Protein AF-A0A968XHY4-F1 (afdb_monomer)

Structure (mmCIF, N/CA/C/O backbone):
data_AF-A0A968XHY4-F1
#
_entry.id   AF-A0A968XHY4-F1
#
loop_
_atom_site.group_PDB
_atom_site.id
_atom_site.type_symbol
_atom_site.label_atom_id
_atom_site.label_alt_id
_atom_site.label_comp_id
_atom_site.label_asym_id
_atom_site.label_entity_id
_atom_site.label_seq_id
_atom_site.pdbx_PDB_ins_code
_atom_site.Cartn_x
_atom_site.Cartn_y
_atom_site.Cartn_z
_atom_site.occupancy
_atom_site.B_iso_or_equiv
_atom_site.auth_seq_id
_atom_site.auth_comp_id
_atom_site.auth_asym_id
_atom_site.auth_atom_id
_atom_site.pdbx_PDB_model_num
ATOM 1 N N . MET A 1 1 ? -1.391 0.332 -20.088 1.00 30.48 1 MET A N 1
ATOM 2 C CA . MET A 1 1 ? -0.813 1.322 -19.157 1.00 30.48 1 MET A CA 1
ATOM 3 C C . MET A 1 1 ? -0.061 0.497 -18.130 1.00 30.48 1 MET A C 1
ATOM 5 O O . MET A 1 1 ? -0.702 -0.303 -17.470 1.00 30.48 1 MET A O 1
ATOM 9 N N . VAL A 1 2 ? 1.272 0.521 -18.140 1.00 29.91 2 VAL A N 1
ATOM 10 C CA . VAL A 1 2 ? 2.087 -0.330 -17.255 1.00 29.91 2 VAL A CA 1
ATOM 11 C C . VAL A 1 2 ? 2.171 0.373 -15.907 1.00 29.91 2 VAL A C 1
ATOM 13 O O . VAL A 1 2 ? 2.628 1.515 -15.858 1.00 29.91 2 VAL A O 1
ATOM 16 N N . ALA A 1 3 ? 1.700 -0.271 -14.839 1.00 36.97 3 ALA A N 1
ATOM 17 C CA . ALA A 1 3 ? 1.905 0.217 -13.483 1.00 36.97 3 ALA A CA 1
ATOM 18 C C . ALA A 1 3 ? 3.420 0.293 -13.230 1.00 36.97 3 ALA A C 1
ATOM 20 O O . ALA A 1 3 ?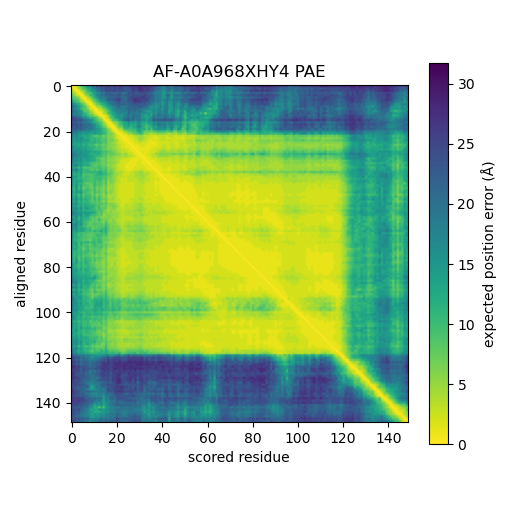 4.113 -0.724 -13.201 1.00 36.97 3 ALA A O 1
ATOM 21 N N . HIS A 1 4 ? 3.958 1.509 -13.122 1.00 38.19 4 HIS A N 1
ATOM 22 C CA . HIS A 1 4 ? 5.377 1.743 -12.852 1.00 38.19 4 HIS A CA 1
ATOM 23 C C . HIS A 1 4 ? 5.669 1.493 -11.371 1.00 38.19 4 HIS A C 1
ATOM 25 O O . HIS A 1 4 ? 5.859 2.419 -10.586 1.00 38.19 4 HIS A O 1
ATOM 31 N N . ILE A 1 5 ? 5.717 0.221 -10.991 1.00 41.25 5 ILE A N 1
ATOM 32 C CA . ILE A 1 5 ? 6.310 -0.192 -9.724 1.00 41.25 5 ILE A CA 1
ATOM 33 C C . ILE A 1 5 ? 7.772 -0.448 -10.013 1.00 41.25 5 ILE A C 1
ATOM 35 O O . ILE A 1 5 ? 8.137 -1.398 -10.704 1.00 41.25 5 ILE A O 1
ATOM 39 N N . ASP A 1 6 ? 8.595 0.480 -9.545 1.00 39.59 6 ASP A N 1
ATOM 40 C CA . ASP A 1 6 ? 10.034 0.382 -9.681 1.00 39.59 6 ASP A CA 1
ATOM 41 C C . ASP A 1 6 ? 10.570 -0.812 -8.879 1.00 39.59 6 ASP A C 1
ATOM 43 O O . ASP A 1 6 ? 9.973 -1.250 -7.892 1.00 39.59 6 ASP A O 1
ATOM 47 N N . TYR A 1 7 ? 11.714 -1.330 -9.314 1.00 41.53 7 TYR A N 1
ATOM 48 C CA . TYR A 1 7 ? 12.305 -2.634 -8.978 1.00 41.53 7 TYR A CA 1
ATOM 49 C C . TYR A 1 7 ? 12.694 -2.867 -7.496 1.00 41.53 7 TYR A C 1
ATOM 51 O O . TYR A 1 7 ? 13.430 -3.804 -7.196 1.00 41.53 7 TYR A O 1
ATOM 59 N N . ALA A 1 8 ? 12.223 -2.053 -6.54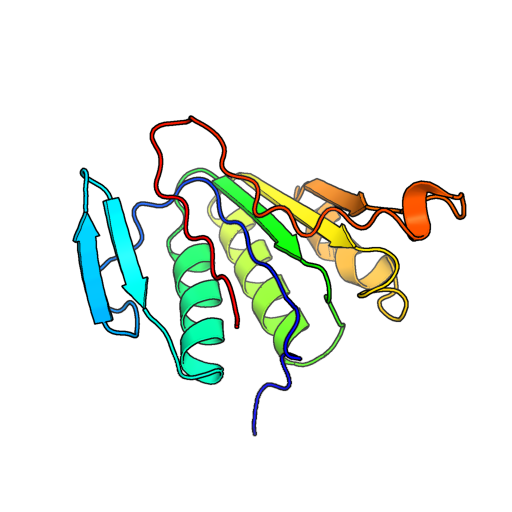7 1.00 37.47 8 ALA A N 1
ATOM 60 C CA . ALA A 1 8 ? 12.739 -2.018 -5.177 1.00 37.47 8 ALA A CA 1
ATOM 61 C C . ALA A 1 8 ? 11.677 -1.992 -4.062 1.00 37.47 8 ALA A C 1
ATOM 63 O O . ALA A 1 8 ? 12.017 -1.685 -2.922 1.00 37.47 8 ALA A O 1
ATOM 64 N N . SER A 1 9 ? 10.408 -2.310 -4.330 1.00 39.91 9 SER A N 1
ATOM 65 C CA . SER A 1 9 ? 9.388 -2.349 -3.269 1.00 39.91 9 SER A CA 1
ATOM 66 C C . SER A 1 9 ? 9.324 -3.724 -2.600 1.00 39.91 9 SER A C 1
ATOM 68 O O . SER A 1 9 ? 8.843 -4.699 -3.173 1.00 39.91 9 SER A O 1
ATOM 70 N N . TYR A 1 10 ? 9.820 -3.801 -1.363 1.00 43.97 10 TYR A N 1
ATOM 71 C CA . TYR A 1 10 ? 9.646 -4.959 -0.487 1.00 43.97 10 TYR A CA 1
ATOM 72 C C . TYR A 1 10 ? 8.290 -4.862 0.189 1.00 43.97 10 TYR A C 1
ATOM 74 O O . TYR A 1 10 ? 8.110 -3.952 0.985 1.00 43.97 10 TYR A O 1
ATOM 82 N N . PHE A 1 11 ? 7.389 -5.806 -0.068 1.00 42.97 11 PHE A N 1
ATOM 83 C CA . PHE A 1 11 ? 6.155 -5.954 0.696 1.00 42.97 11 PHE A CA 1
ATOM 84 C C . PHE A 1 11 ? 6.353 -7.079 1.705 1.00 42.97 11 PHE A C 1
ATOM 86 O O . PHE A 1 11 ? 6.680 -8.207 1.340 1.00 42.97 11 PHE A O 1
ATOM 93 N N . TYR A 1 12 ? 6.163 -6.765 2.977 1.00 39.78 12 TYR A N 1
ATOM 94 C CA . TYR A 1 12 ? 5.869 -7.776 3.984 1.00 39.78 12 TYR A CA 1
ATOM 95 C C . TYR A 1 12 ? 4.358 -7.751 4.165 1.00 39.78 12 TYR A C 1
ATOM 97 O O . TYR A 1 12 ? 3.782 -6.675 4.114 1.00 39.78 12 TYR A O 1
ATOM 105 N N . ILE A 1 13 ? 3.710 -8.905 4.291 1.00 45.75 13 ILE A N 1
ATOM 106 C CA . ILE A 1 13 ? 2.311 -8.993 4.715 1.00 45.75 13 ILE A CA 1
ATOM 107 C C . ILE A 1 13 ? 2.271 -10.089 5.773 1.00 45.75 13 ILE A C 1
ATOM 109 O O . ILE A 1 13 ? 2.522 -11.254 5.466 1.00 45.75 13 ILE A O 1
ATOM 113 N N . MET A 1 14 ? 2.046 -9.713 7.034 1.00 39.22 14 MET A N 1
ATOM 114 C CA . MET A 1 14 ? 1.874 -10.675 8.123 1.00 39.22 14 MET A CA 1
ATOM 115 C C . MET A 1 14 ? 0.391 -10.971 8.351 1.00 39.22 14 MET A C 1
ATOM 117 O O . MET A 1 14 ? -0.370 -10.085 8.734 1.00 39.22 14 MET A O 1
ATOM 121 N N . ASP A 1 15 ? 0.064 -12.256 8.193 1.00 46.56 15 ASP A N 1
ATOM 122 C CA . ASP A 1 15 ? -1.234 -12.914 8.387 1.00 46.56 15 ASP A CA 1
ATOM 123 C C . ASP A 1 15 ? -2.224 -12.849 7.222 1.00 46.56 15 ASP A C 1
ATOM 125 O O . ASP A 1 15 ? -3.013 -11.922 7.084 1.00 46.56 15 ASP A O 1
ATOM 129 N N . ILE A 1 16 ? -2.231 -13.918 6.427 1.00 50.12 16 ILE A N 1
ATOM 130 C CA . ILE A 1 16 ? -3.298 -14.218 5.481 1.00 50.12 16 ILE A CA 1
ATOM 131 C C . ILE A 1 16 ? -3.256 -15.716 5.196 1.00 50.12 16 ILE A C 1
ATOM 133 O O . ILE A 1 16 ? -2.236 -16.242 4.759 1.00 50.12 16 ILE A O 1
ATOM 137 N N . ARG A 1 17 ? -4.368 -16.422 5.410 1.00 50.75 17 ARG A N 1
ATOM 138 C CA . ARG A 1 17 ? -4.750 -17.442 4.431 1.00 50.75 17 ARG A CA 1
ATOM 139 C C . ARG A 1 17 ? -5.401 -16.652 3.302 1.00 50.75 17 ARG A C 1
ATOM 141 O O . ARG A 1 17 ? -6.566 -16.286 3.464 1.00 50.75 17 ARG A O 1
ATOM 148 N N . PRO A 1 18 ? -4.674 -16.294 2.231 1.00 55.03 18 PRO A N 1
ATOM 149 C CA . PRO A 1 18 ? -5.336 -15.684 1.097 1.00 55.03 18 PRO A CA 1
ATOM 150 C C . PRO A 1 18 ? -6.338 -16.688 0.513 1.00 55.03 18 PRO A C 1
ATOM 152 O O . PRO A 1 18 ? -6.185 -17.899 0.713 1.00 55.03 18 PRO A O 1
ATOM 155 N N . PRO A 1 19 ? -7.345 -16.226 -0.235 1.00 55.59 19 PRO A N 1
ATOM 156 C CA . PRO A 1 19 ? -8.002 -17.084 -1.206 1.00 55.59 19 PRO A CA 1
ATOM 157 C C . PRO A 1 19 ? -6.910 -17.594 -2.159 1.00 55.59 19 PRO A C 1
ATOM 159 O O . PRO A 1 19 ? -6.358 -16.833 -2.951 1.00 55.59 19 PRO A O 1
ATOM 162 N N . THR A 1 20 ? -6.535 -18.865 -2.031 1.00 60.00 20 THR A N 1
ATOM 163 C CA . THR A 1 20 ? -5.459 -19.487 -2.822 1.00 60.00 20 THR A CA 1
ATOM 164 C C . THR A 1 20 ? -5.832 -19.651 -4.291 1.00 60.00 20 THR A C 1
ATOM 166 O O . THR A 1 20 ? -4.947 -19.824 -5.124 1.00 60.00 20 THR A O 1
ATOM 169 N N . ASP A 1 21 ? -7.126 -19.577 -4.607 1.00 63.88 21 ASP A N 1
ATOM 170 C CA . ASP A 1 21 ? -7.671 -20.017 -5.892 1.00 63.88 21 ASP A CA 1
ATOM 171 C C . ASP A 1 21 ? -7.269 -19.129 -7.080 1.00 63.88 21 ASP A C 1
ATOM 173 O O . ASP A 1 21 ? -7.321 -19.599 -8.210 1.00 63.88 21 ASP A O 1
ATOM 177 N N . ASN A 1 22 ? -6.802 -17.893 -6.843 1.00 76.56 22 ASN A N 1
ATOM 178 C CA . ASN A 1 22 ? -6.467 -16.928 -7.905 1.00 76.56 22 ASN A CA 1
ATOM 179 C C . ASN A 1 22 ? -5.087 -16.258 -7.754 1.00 76.56 22 ASN A C 1
ATOM 181 O O . ASN A 1 22 ? -4.821 -15.249 -8.408 1.00 76.56 22 ASN A O 1
ATOM 185 N N . MET A 1 23 ? -4.205 -16.768 -6.891 1.00 81.38 23 MET A N 1
ATOM 186 C CA . MET A 1 23 ? -2.863 -16.190 -6.749 1.00 81.38 23 MET A CA 1
ATOM 187 C C . MET A 1 23 ? -2.016 -16.476 -8.001 1.00 81.38 23 MET A C 1
ATOM 189 O O . MET A 1 23 ? -1.903 -17.637 -8.401 1.00 81.38 23 MET A O 1
ATOM 193 N N . PRO A 1 24 ? -1.403 -15.455 -8.631 1.00 82.44 24 PRO A N 1
ATOM 194 C CA . PRO A 1 24 ? -0.617 -15.666 -9.837 1.00 82.44 24 PRO A CA 1
ATOM 195 C C . PRO A 1 24 ? 0.710 -16.369 -9.527 1.00 82.44 24 PRO A C 1
ATOM 197 O O . PRO A 1 24 ? 1.230 -16.302 -8.414 1.00 82.44 24 PRO A O 1
ATOM 200 N N . GLY A 1 25 ? 1.300 -16.990 -10.550 1.00 83.69 25 GLY A N 1
ATOM 201 C CA . GLY A 1 25 ? 2.617 -17.622 -10.469 1.00 83.69 25 GLY A CA 1
ATOM 202 C C . GLY A 1 25 ? 2.592 -19.113 -10.137 1.00 83.69 25 GLY A C 1
ATOM 203 O O . GLY A 1 25 ? 1.544 -19.745 -10.037 1.00 83.69 25 GLY A O 1
ATOM 204 N N . GLN A 1 26 ? 3.783 -19.696 -10.016 1.00 83.94 26 GLN A N 1
ATOM 205 C CA . GLN A 1 26 ? 3.929 -21.119 -9.719 1.00 83.94 26 GLN A CA 1
ATOM 206 C C . GLN A 1 26 ? 3.772 -21.365 -8.218 1.00 83.94 26 GLN A C 1
ATOM 208 O O . GLN A 1 26 ? 4.501 -20.779 -7.419 1.00 83.94 26 GLN A O 1
ATOM 213 N N . HIS A 1 27 ? 2.845 -22.246 -7.846 1.00 84.44 27 HIS A N 1
ATOM 214 C CA . HIS A 1 27 ? 2.551 -22.589 -6.456 1.00 84.44 27 HIS A CA 1
ATOM 215 C C . HIS A 1 27 ? 3.378 -23.788 -5.978 1.00 84.44 27 HIS A C 1
ATOM 217 O O . HIS A 1 27 ? 3.510 -24.795 -6.674 1.00 84.44 27 HIS A O 1
ATOM 223 N N . PHE A 1 28 ? 3.913 -23.677 -4.768 1.00 79.62 28 PHE A N 1
ATOM 224 C CA . PHE A 1 28 ? 4.634 -24.728 -4.068 1.00 79.62 28 PHE A CA 1
ATOM 225 C C . PHE A 1 28 ? 4.121 -24.843 -2.640 1.00 79.62 28 PHE A C 1
ATOM 227 O O . PHE A 1 28 ? 3.938 -23.837 -1.957 1.00 79.62 28 PHE A O 1
ATOM 234 N N . HIS A 1 29 ? 3.985 -26.075 -2.164 1.00 80.69 29 HIS A N 1
ATOM 235 C CA . HIS A 1 29 ? 3.711 -26.349 -0.763 1.00 80.69 29 HIS A CA 1
ATOM 236 C C . HIS A 1 29 ? 4.985 -26.863 -0.086 1.00 80.69 29 HIS A C 1
ATOM 238 O O . HIS A 1 29 ? 5.464 -27.953 -0.402 1.00 80.69 29 HIS A O 1
ATOM 244 N N . VAL A 1 30 ? 5.565 -26.076 0.824 1.00 80.62 30 VAL A N 1
ATOM 245 C CA . VAL A 1 30 ? 6.843 -26.397 1.481 1.00 80.62 30 VAL A CA 1
ATOM 246 C C . VAL A 1 30 ? 6.722 -26.162 2.979 1.00 80.62 30 VAL A C 1
ATOM 248 O O . VAL A 1 30 ? 6.444 -25.054 3.425 1.00 80.62 30 VAL A O 1
ATOM 251 N N . GLY A 1 31 ? 6.933 -27.210 3.777 1.00 79.94 31 GLY A N 1
ATOM 252 C CA . GLY A 1 31 ? 6.941 -27.096 5.240 1.00 79.94 31 GLY A CA 1
ATOM 253 C C . GLY A 1 31 ? 5.634 -26.572 5.853 1.00 79.94 31 GLY A C 1
ATOM 254 O O . GLY A 1 31 ? 5.683 -25.931 6.896 1.00 79.94 31 GLY A O 1
ATOM 255 N N . GLY A 1 32 ? 4.479 -26.809 5.216 1.00 75.69 32 GLY A N 1
ATOM 256 C CA . GLY A 1 32 ? 3.181 -26.285 5.663 1.00 75.69 32 GLY A CA 1
ATOM 257 C C . GLY A 1 32 ? 2.886 -24.849 5.216 1.00 75.69 32 GLY A C 1
ATOM 258 O O . GLY A 1 32 ? 1.909 -24.261 5.677 1.00 75.69 32 GLY A O 1
ATOM 259 N N . HIS A 1 33 ? 3.717 -24.287 4.336 1.00 72.44 33 HIS A N 1
ATOM 260 C CA . HIS A 1 33 ? 3.550 -22.958 3.761 1.00 72.44 33 HIS A CA 1
ATOM 261 C C . HIS A 1 33 ? 3.253 -23.034 2.267 1.00 72.44 33 HIS A C 1
ATOM 263 O O . HIS A 1 33 ? 3.827 -23.858 1.553 1.00 72.44 33 HIS A O 1
ATOM 269 N N . ASP A 1 34 ? 2.415 -22.113 1.803 1.00 76.31 34 ASP A N 1
ATOM 270 C CA . ASP A 1 34 ? 2.159 -21.886 0.387 1.00 76.31 34 ASP A CA 1
ATOM 271 C C . ASP A 1 34 ? 3.094 -20.792 -0.134 1.00 76.31 34 ASP A C 1
ATOM 273 O O . ASP A 1 34 ? 3.108 -19.668 0.372 1.00 76.31 34 ASP A O 1
ATOM 277 N N . LEU A 1 35 ? 3.903 -21.138 -1.131 1.00 79.31 35 LEU A N 1
ATOM 278 C CA . LEU A 1 35 ? 4.815 -20.225 -1.809 1.00 79.31 35 LEU A CA 1
ATOM 279 C C . LEU A 1 35 ? 4.368 -20.039 -3.252 1.00 79.31 35 LEU A C 1
ATOM 281 O O . LEU A 1 35 ? 4.114 -21.014 -3.951 1.00 79.31 35 LEU A O 1
ATOM 285 N N . TYR A 1 36 ? 4.335 -18.788 -3.702 1.00 81.62 36 TYR A N 1
ATOM 286 C CA . TYR A 1 36 ? 4.008 -18.427 -5.076 1.00 81.62 36 TYR A CA 1
ATOM 287 C C . TYR A 1 36 ? 5.212 -17.731 -5.709 1.00 81.62 36 TYR A C 1
ATOM 289 O O . TYR A 1 36 ? 5.653 -16.680 -5.238 1.00 81.62 36 TYR A O 1
ATOM 297 N N . LEU A 1 37 ? 5.769 -18.327 -6.764 1.00 82.75 37 LEU A N 1
ATOM 298 C CA . LEU A 1 37 ? 6.838 -17.730 -7.559 1.00 82.75 37 LEU A CA 1
ATOM 299 C C . LEU A 1 37 ? 6.226 -16.888 -8.681 1.00 82.75 37 LEU A C 1
ATOM 301 O O . LEU A 1 37 ? 5.699 -17.428 -9.655 1.00 82.75 37 LEU A O 1
ATOM 305 N N . VAL A 1 38 ? 6.317 -15.564 -8.539 1.00 80.50 38 VAL A N 1
ATOM 306 C CA . VAL A 1 38 ? 5.684 -14.589 -9.441 1.00 80.50 38 VAL A CA 1
ATOM 307 C C . VAL A 1 38 ? 6.741 -13.747 -10.160 1.00 80.50 38 VAL A C 1
ATOM 309 O O . VAL A 1 38 ? 7.303 -12.798 -9.607 1.00 80.50 38 VAL A O 1
ATOM 312 N N . SER A 1 39 ? 7.039 -14.108 -11.408 1.00 78.75 39 SER A N 1
ATOM 313 C CA . SER A 1 39 ? 8.119 -13.484 -12.190 1.00 78.75 39 SER A CA 1
ATOM 314 C C . SER A 1 39 ? 7.695 -12.228 -12.951 1.00 78.75 39 SER A C 1
ATOM 316 O O . SER A 1 39 ? 8.529 -11.355 -13.190 1.00 78.75 39 SER A O 1
ATOM 318 N N . ASP A 1 40 ? 6.420 -12.112 -13.315 1.00 84.56 40 ASP A N 1
ATOM 319 C CA . ASP A 1 40 ? 5.910 -10.958 -14.056 1.00 84.56 40 ASP A CA 1
ATOM 320 C C . ASP A 1 40 ? 5.623 -9.763 -13.115 1.00 84.56 40 ASP A C 1
ATOM 322 O O . ASP A 1 40 ? 5.043 -9.967 -12.043 1.00 84.56 40 ASP A O 1
ATOM 326 N N . PRO A 1 41 ? 6.031 -8.525 -13.466 1.00 77.06 41 PRO A N 1
ATOM 327 C CA . PRO A 1 41 ? 5.816 -7.347 -12.626 1.00 77.06 41 PRO A CA 1
ATOM 328 C C . PRO A 1 41 ? 4.350 -7.030 -12.329 1.00 77.06 41 PRO A C 1
ATOM 330 O O . PRO A 1 41 ? 4.038 -6.685 -11.189 1.00 77.06 41 PRO A O 1
ATOM 333 N N . GLN A 1 42 ? 3.461 -7.158 -13.315 1.00 84.75 42 GLN A N 1
ATOM 334 C CA . GLN A 1 42 ? 2.040 -6.875 -13.127 1.00 84.75 42 GLN A CA 1
ATOM 335 C C . GLN A 1 42 ? 1.421 -7.929 -12.211 1.00 84.75 42 GLN A C 1
ATOM 337 O O . GLN A 1 42 ? 0.786 -7.589 -11.221 1.00 84.75 42 GLN A O 1
ATOM 342 N N . ASN A 1 43 ? 1.733 -9.202 -12.445 1.00 83.38 43 ASN A N 1
ATOM 343 C CA . ASN A 1 43 ? 1.276 -10.286 -11.580 1.00 83.38 43 ASN A CA 1
ATOM 344 C C . ASN A 1 43 ? 1.768 -10.132 -10.131 1.00 83.38 43 ASN A C 1
ATOM 346 O O . ASN A 1 43 ? 1.058 -10.500 -9.198 1.00 83.38 43 ASN A O 1
ATOM 350 N N . ARG A 1 44 ? 2.977 -9.593 -9.907 1.00 81.81 44 ARG A N 1
ATOM 351 C CA . ARG A 1 44 ? 3.455 -9.292 -8.544 1.00 81.81 44 ARG A CA 1
ATOM 352 C C . ARG A 1 44 ? 2.591 -8.238 -7.869 1.00 81.81 44 ARG A C 1
ATOM 354 O O . ARG A 1 44 ? 2.293 -8.367 -6.686 1.00 81.81 44 ARG A O 1
ATOM 361 N N . PHE A 1 45 ? 2.217 -7.202 -8.605 1.00 83.81 45 PHE A N 1
ATOM 362 C CA . PHE A 1 45 ? 1.351 -6.160 -8.085 1.00 83.81 45 PHE A CA 1
ATOM 363 C C . PHE A 1 45 ? -0.057 -6.673 -7.792 1.00 83.81 45 PHE A C 1
ATOM 365 O O . PHE A 1 45 ? -0.569 -6.465 -6.694 1.00 83.81 45 PHE A O 1
ATOM 372 N N . ASP A 1 46 ? -0.633 -7.421 -8.729 1.00 86.62 46 ASP A N 1
ATOM 373 C CA . ASP A 1 46 ? -1.952 -8.025 -8.575 1.00 86.62 46 ASP A CA 1
ATOM 374 C C . ASP A 1 46 ? -1.973 -8.969 -7.365 1.00 86.62 46 ASP A C 1
ATOM 376 O O . ASP A 1 46 ? -2.915 -8.950 -6.575 1.00 86.62 46 ASP A O 1
ATOM 380 N N . ALA A 1 47 ? -0.891 -9.726 -7.143 1.00 85.00 47 ALA A N 1
ATOM 381 C CA . ALA A 1 47 ? -0.728 -10.536 -5.942 1.00 85.00 47 ALA A CA 1
ATOM 382 C C . ALA A 1 47 ? -0.769 -9.685 -4.663 1.00 85.00 47 ALA A C 1
ATOM 384 O O . ALA A 1 47 ? -1.456 -10.056 -3.719 1.00 85.00 47 ALA A O 1
ATOM 385 N N . VAL A 1 48 ? -0.085 -8.535 -4.614 1.00 85.75 48 VAL A N 1
ATOM 386 C CA . VAL A 1 48 ? -0.142 -7.632 -3.448 1.00 85.75 48 VAL A CA 1
ATOM 387 C C . VAL A 1 48 ? -1.575 -7.168 -3.183 1.00 85.75 48 VAL A C 1
ATOM 389 O O . VAL A 1 48 ? -2.029 -7.242 -2.041 1.00 85.75 48 VAL A O 1
ATOM 392 N N . LEU A 1 49 ? -2.309 -6.752 -4.217 1.00 89.75 49 LEU A N 1
ATOM 393 C CA . LEU A 1 49 ? -3.703 -6.323 -4.071 1.00 89.75 49 LEU A CA 1
ATOM 394 C C . LEU A 1 49 ? -4.612 -7.466 -3.592 1.00 89.75 49 LEU A C 1
ATOM 396 O O . LEU A 1 49 ? -5.409 -7.269 -2.675 1.00 89.75 49 LEU A O 1
ATOM 400 N N . LEU A 1 50 ? -4.456 -8.672 -4.148 1.00 87.00 50 LEU A N 1
ATOM 401 C CA . LEU A 1 50 ? -5.203 -9.866 -3.732 1.00 87.00 50 LEU A CA 1
ATOM 402 C C . LEU A 1 50 ? -4.926 -10.249 -2.275 1.00 87.00 50 LEU A C 1
ATOM 404 O O . LEU A 1 50 ? -5.838 -10.638 -1.547 1.00 87.00 50 LEU A O 1
ATOM 408 N N . LEU A 1 51 ? -3.675 -10.127 -1.835 1.00 84.88 51 LEU A N 1
ATOM 409 C CA . LEU A 1 51 ? -3.270 -10.417 -0.463 1.00 84.88 51 LEU A CA 1
ATOM 410 C C . LEU A 1 51 ? -3.882 -9.416 0.522 1.00 84.88 51 LEU A C 1
ATOM 412 O O . LEU A 1 51 ? -4.388 -9.828 1.564 1.00 84.88 51 LEU A O 1
ATOM 416 N N . ILE A 1 52 ? -3.885 -8.123 0.183 1.00 88.69 52 ILE A N 1
ATOM 417 C CA . ILE A 1 52 ? -4.530 -7.089 1.003 1.00 88.69 52 ILE A CA 1
ATOM 418 C C . ILE A 1 52 ? -6.045 -7.332 1.059 1.00 88.69 52 ILE A C 1
ATOM 420 O O . ILE A 1 52 ? -6.604 -7.430 2.150 1.00 88.69 52 ILE A O 1
ATOM 424 N N . GLY A 1 53 ? -6.700 -7.511 -0.093 1.00 87.94 53 GLY A N 1
ATOM 425 C CA . GLY A 1 53 ? -8.150 -7.735 -0.167 1.00 87.94 53 GLY A CA 1
ATOM 426 C C . GLY A 1 53 ? -8.615 -9.066 0.441 1.00 87.94 53 GLY A C 1
ATOM 427 O O . GLY A 1 53 ? -9.768 -9.206 0.844 1.00 87.94 53 GLY A O 1
ATOM 428 N N . GLY A 1 54 ? -7.725 -10.057 0.532 1.00 83.56 54 GLY A N 1
ATOM 429 C CA . GLY A 1 54 ? -7.982 -11.350 1.163 1.00 83.56 54 GLY A CA 1
ATOM 430 C C . GLY A 1 54 ? -7.779 -11.374 2.681 1.00 83.56 54 GLY A C 1
ATOM 431 O O . GLY A 1 54 ? -8.091 -12.387 3.313 1.00 83.56 54 GLY A O 1
ATOM 432 N N . ALA A 1 55 ? -7.252 -10.301 3.277 1.00 83.12 55 ALA A N 1
ATOM 433 C CA . ALA A 1 55 ? -6.945 -10.256 4.699 1.00 83.12 55 ALA A CA 1
ATOM 434 C C . ALA A 1 55 ? -8.197 -10.337 5.582 1.00 83.12 55 ALA A C 1
ATOM 436 O O . ALA A 1 55 ? -9.269 -9.837 5.251 1.00 83.12 55 ALA A O 1
ATOM 437 N N . ARG A 1 56 ? -8.063 -11.021 6.726 1.00 82.50 56 ARG A N 1
ATOM 438 C CA . ARG A 1 56 ? -9.169 -11.255 7.678 1.00 82.50 56 ARG A CA 1
ATOM 439 C C . ARG A 1 56 ? -8.917 -10.713 9.079 1.00 82.50 56 ARG A C 1
ATOM 441 O O . ARG A 1 56 ? -9.865 -10.528 9.832 1.00 82.50 56 ARG A O 1
ATOM 448 N N . HIS A 1 57 ? -7.656 -10.495 9.447 1.00 83.94 57 HIS A N 1
ATOM 449 C CA . HIS A 1 57 ? -7.281 -10.111 10.810 1.00 83.94 57 HIS A CA 1
ATOM 450 C C . HIS A 1 57 ? -6.333 -8.921 10.829 1.00 83.94 57 HIS A C 1
ATOM 452 O O . HIS A 1 57 ? -6.605 -7.931 11.507 1.00 83.94 57 HIS A O 1
ATOM 458 N N . SER A 1 58 ? -5.238 -8.993 10.073 1.00 84.00 58 SER A N 1
ATOM 459 C CA . SER A 1 58 ? -4.279 -7.899 9.993 1.00 84.00 58 SER A CA 1
ATOM 460 C C . SER A 1 58 ? -3.577 -7.827 8.647 1.00 84.00 58 SER A C 1
ATOM 462 O O . SER A 1 58 ? -3.397 -8.843 7.987 1.00 84.00 58 SER A O 1
ATOM 464 N N . VAL A 1 59 ? -3.116 -6.629 8.300 1.00 84.50 59 VAL A N 1
ATOM 465 C CA . VAL A 1 59 ? -2.139 -6.382 7.238 1.00 84.50 59 VAL A CA 1
ATOM 466 C C . VAL A 1 59 ? -1.015 -5.561 7.850 1.00 84.50 59 VAL A C 1
ATOM 468 O O . VAL A 1 59 ? -1.243 -4.466 8.353 1.00 84.50 59 VAL A O 1
ATOM 471 N N . GLN A 1 60 ? 0.203 -6.086 7.823 1.00 84.19 60 GLN A N 1
ATOM 472 C CA . GLN A 1 60 ? 1.402 -5.332 8.190 1.00 84.19 60 GLN A CA 1
ATOM 473 C C . GLN A 1 60 ? 2.252 -5.180 6.951 1.00 84.19 60 GLN A C 1
ATOM 475 O O . GLN A 1 60 ? 2.813 -6.175 6.510 1.00 84.19 60 GLN A O 1
ATOM 480 N N . MET A 1 61 ? 2.331 -3.966 6.421 1.00 83.62 61 MET A N 1
ATOM 481 C CA . MET A 1 61 ? 3.002 -3.645 5.177 1.00 83.62 61 MET A CA 1
ATOM 482 C C . MET A 1 61 ? 4.207 -2.756 5.428 1.00 83.62 61 MET A C 1
ATOM 484 O O . MET A 1 61 ? 4.098 -1.690 6.023 1.00 83.62 61 MET A O 1
ATOM 488 N N . PHE A 1 62 ? 5.357 -3.179 4.922 1.00 83.44 62 PHE A N 1
ATOM 489 C CA . PHE A 1 62 ? 6.498 -2.294 4.718 1.00 83.44 62 PHE A CA 1
ATOM 490 C C . PHE A 1 62 ? 6.597 -1.966 3.228 1.00 83.44 62 PHE A C 1
ATOM 492 O O . PHE A 1 62 ? 6.195 -2.794 2.416 1.00 83.44 62 PHE A O 1
ATOM 499 N N . SER A 1 63 ? 7.093 -0.784 2.865 1.00 80.19 63 SER A N 1
ATOM 500 C CA . SER A 1 63 ? 7.490 -0.470 1.490 1.00 80.19 63 SER A CA 1
ATOM 501 C C . SER A 1 63 ? 8.675 0.487 1.474 1.00 80.19 63 SER A C 1
ATOM 503 O O . SER A 1 63 ? 8.683 1.501 2.171 1.00 80.19 63 SER A O 1
ATOM 505 N N . TYR A 1 64 ? 9.669 0.191 0.639 1.00 77.12 64 TYR A N 1
ATOM 506 C CA . TYR A 1 64 ? 10.763 1.124 0.376 1.00 77.12 64 TYR A CA 1
ATOM 507 C C . TYR A 1 64 ? 10.285 2.315 -0.467 1.00 77.12 64 TYR A C 1
ATOM 509 O O . TYR A 1 64 ? 10.530 3.468 -0.120 1.00 77.12 64 TYR A O 1
ATOM 517 N N . MET A 1 65 ? 9.559 2.042 -1.553 1.00 80.50 65 MET A N 1
ATOM 518 C CA . MET A 1 65 ? 9.057 3.062 -2.465 1.00 80.50 65 MET A CA 1
ATOM 519 C C . MET A 1 65 ? 7.531 3.061 -2.445 1.00 80.50 65 MET A C 1
AT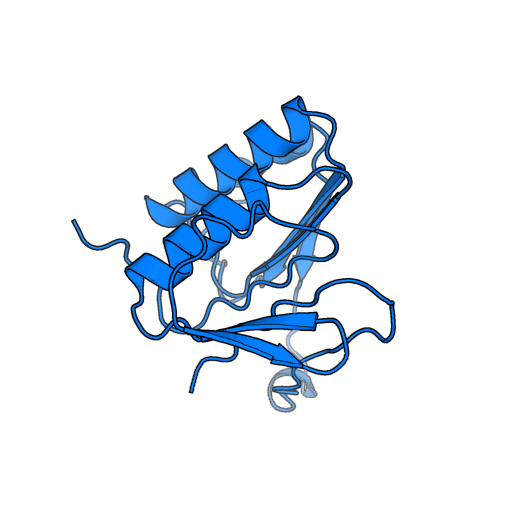OM 521 O O . MET A 1 65 ? 6.883 2.134 -2.933 1.00 80.50 65 MET A O 1
ATOM 525 N N . PHE A 1 66 ? 6.958 4.109 -1.864 1.00 86.19 66 PHE A N 1
ATOM 526 C CA . PHE A 1 66 ? 5.529 4.383 -1.884 1.00 86.19 66 PHE A CA 1
ATOM 527 C C . PHE A 1 66 ? 5.324 5.770 -2.483 1.00 86.19 66 PHE A C 1
ATOM 529 O O . PHE A 1 66 ? 5.725 6.764 -1.879 1.00 86.19 66 PHE A O 1
ATOM 536 N N . ARG A 1 67 ? 4.719 5.840 -3.671 1.00 87.56 67 ARG A N 1
ATOM 537 C CA . ARG A 1 67 ? 4.486 7.082 -4.425 1.00 87.56 67 ARG A CA 1
ATOM 538 C C . ARG A 1 67 ? 3.002 7.410 -4.519 1.00 87.56 67 ARG A C 1
ATOM 540 O O . ARG A 1 67 ? 2.181 6.505 -4.583 1.00 87.56 67 ARG A O 1
ATOM 547 N N . ASP A 1 68 ? 2.659 8.694 -4.593 1.00 91.75 68 ASP A N 1
ATOM 548 C CA . ASP A 1 68 ? 1.319 9.143 -5.011 1.00 91.75 68 ASP A CA 1
ATOM 549 C C . ASP A 1 68 ? 1.172 9.045 -6.544 1.00 91.75 68 ASP A C 1
ATOM 551 O O . ASP A 1 68 ? 0.970 10.022 -7.270 1.00 91.75 68 ASP A O 1
ATOM 555 N N . ASP A 1 69 ? 1.339 7.830 -7.053 1.00 88.50 69 ASP A N 1
ATOM 556 C CA . ASP A 1 69 ? 1.099 7.465 -8.442 1.00 88.50 69 ASP A CA 1
ATOM 557 C C . ASP A 1 69 ? -0.064 6.468 -8.536 1.00 88.50 69 ASP A C 1
ATOM 559 O O . ASP A 1 69 ? -0.742 6.176 -7.550 1.00 88.50 69 ASP A O 1
ATOM 563 N N . ASP A 1 70 ? -0.354 5.992 -9.746 1.00 91.38 70 ASP A N 1
ATOM 564 C CA . ASP A 1 70 ? -1.456 5.056 -9.979 1.00 91.38 70 ASP A CA 1
ATOM 565 C C . ASP A 1 70 ? -1.339 3.793 -9.107 1.00 91.38 70 ASP A C 1
ATOM 567 O O . ASP A 1 70 ? -2.303 3.389 -8.459 1.00 91.38 70 ASP A O 1
ATOM 571 N N . SER A 1 71 ? -0.129 3.238 -8.994 1.00 88.19 71 SER A N 1
ATOM 572 C CA . SER A 1 71 ? 0.116 2.032 -8.205 1.00 88.19 71 SER A CA 1
ATOM 573 C C . SER A 1 71 ? -0.050 2.278 -6.705 1.00 88.19 71 SER A C 1
ATOM 575 O O . SER A 1 71 ? -0.728 1.510 -6.020 1.00 88.19 71 SER A O 1
ATOM 577 N N . GLY A 1 72 ? 0.497 3.381 -6.184 1.00 90.62 72 GLY A N 1
ATOM 578 C CA . GLY A 1 72 ? 0.375 3.705 -4.766 1.00 90.62 72 GLY A CA 1
ATOM 579 C C . GLY A 1 72 ? -1.050 4.070 -4.361 1.00 90.62 72 GLY A C 1
ATOM 580 O O . GLY A 1 72 ? -1.475 3.714 -3.262 1.00 90.62 72 GLY A O 1
ATOM 581 N N . ARG A 1 73 ? -1.829 4.707 -5.247 1.00 95.12 73 ARG A N 1
ATOM 582 C CA . ARG A 1 73 ? -3.257 4.975 -5.007 1.00 95.12 73 ARG A CA 1
ATOM 583 C C . ARG A 1 73 ? -4.095 3.700 -4.978 1.00 95.12 73 ARG A C 1
ATOM 585 O O . ARG A 1 73 ? -4.963 3.587 -4.119 1.00 95.12 73 ARG A O 1
ATOM 592 N N . GLN A 1 74 ? -3.818 2.733 -5.849 1.00 94.88 74 GLN A N 1
ATOM 593 C CA . GLN A 1 74 ? -4.507 1.437 -5.839 1.00 94.88 74 GLN A CA 1
ATOM 594 C C . GLN A 1 74 ? -4.190 0.625 -4.577 1.00 94.88 74 GLN A C 1
ATOM 596 O O . GLN A 1 74 ? -5.096 0.080 -3.951 1.00 94.88 74 GLN A O 1
ATOM 601 N N . VAL A 1 75 ? -2.925 0.605 -4.143 1.00 94.19 75 VAL A N 1
ATOM 602 C CA . VAL A 1 75 ? -2.546 -0.018 -2.863 1.00 94.19 75 VAL A CA 1
ATOM 603 C C . VAL A 1 75 ? -3.220 0.693 -1.696 1.00 94.19 75 VAL A C 1
ATOM 605 O O . VAL A 1 75 ? -3.766 0.038 -0.815 1.00 94.19 75 VAL A O 1
ATOM 608 N N . MET A 1 76 ? -3.218 2.028 -1.691 1.00 96.12 76 MET A N 1
ATOM 609 C CA . MET A 1 76 ? -3.882 2.817 -0.656 1.00 96.12 76 MET A CA 1
ATOM 610 C C . MET A 1 76 ? -5.379 2.498 -0.570 1.00 96.12 76 MET A C 1
ATOM 612 O O . MET A 1 76 ? -5.884 2.290 0.529 1.00 96.12 76 MET A O 1
ATOM 616 N N . ALA A 1 77 ? -6.069 2.410 -1.711 1.00 97.75 77 ALA A N 1
ATOM 617 C CA . ALA A 1 77 ? -7.475 2.020 -1.768 1.00 97.75 77 ALA A CA 1
ATOM 618 C C . ALA A 1 77 ? -7.697 0.622 -1.170 1.00 97.75 77 ALA A C 1
ATOM 620 O O . ALA A 1 77 ? -8.518 0.472 -0.275 1.00 97.75 77 ALA A O 1
ATOM 621 N N . ALA A 1 78 ? -6.890 -0.372 -1.554 1.00 95.62 78 ALA A N 1
ATOM 622 C CA . ALA A 1 78 ? -7.003 -1.721 -0.999 1.00 95.62 78 ALA A CA 1
ATOM 623 C C . ALA A 1 78 ? -6.777 -1.761 0.527 1.00 95.62 78 ALA A C 1
ATOM 625 O O . ALA A 1 78 ? -7.448 -2.505 1.242 1.00 95.62 78 ALA A O 1
ATOM 626 N N . LEU A 1 79 ? -5.839 -0.961 1.050 1.00 95.75 79 LEU A N 1
ATOM 627 C CA . LEU A 1 79 ? -5.596 -0.863 2.494 1.00 95.75 79 LEU A CA 1
ATOM 628 C C . LEU A 1 79 ? -6.772 -0.207 3.234 1.00 95.75 79 LEU A C 1
ATOM 630 O O . LEU A 1 79 ? -7.087 -0.621 4.349 1.00 95.75 79 LEU A O 1
ATOM 634 N N . LEU A 1 80 ? -7.409 0.799 2.630 1.00 97.88 80 LEU A N 1
ATOM 635 C CA . LEU A 1 80 ? -8.620 1.427 3.162 1.00 97.88 80 LEU A CA 1
ATOM 636 C C . LEU A 1 80 ? -9.791 0.438 3.175 1.00 97.88 80 LEU A C 1
ATOM 638 O O . LEU A 1 80 ? -10.418 0.274 4.218 1.00 97.88 80 LEU A O 1
ATOM 642 N N . ASP A 1 81 ? -10.008 -0.301 2.086 1.00 97.12 81 ASP A N 1
ATOM 643 C CA . ASP A 1 81 ? -11.046 -1.337 2.011 1.00 97.12 81 ASP A CA 1
ATOM 644 C C . ASP A 1 81 ? -10.848 -2.412 3.094 1.00 97.12 81 ASP A C 1
ATOM 646 O O . ASP A 1 81 ? -11.807 -2.894 3.700 1.00 97.12 81 ASP A O 1
ATOM 650 N N . ALA A 1 82 ? -9.597 -2.787 3.379 1.00 93.31 82 ALA 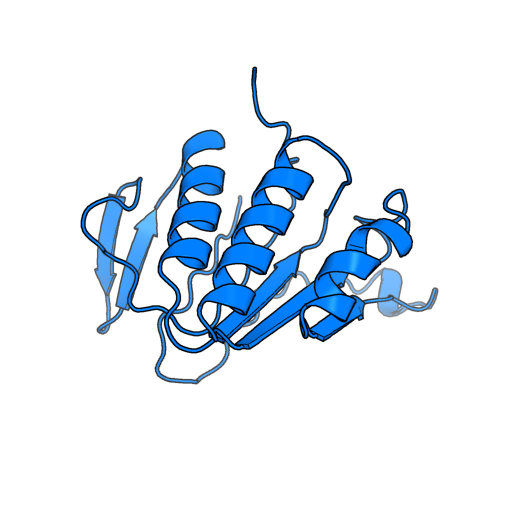A N 1
ATOM 651 C CA . ALA A 1 82 ? -9.284 -3.720 4.458 1.00 93.31 82 ALA A CA 1
ATOM 652 C C . ALA A 1 82 ? -9.627 -3.134 5.842 1.00 93.31 82 ALA A C 1
ATOM 654 O O . ALA A 1 82 ? -10.219 -3.829 6.673 1.00 93.31 82 ALA A O 1
ATOM 655 N N . LEU A 1 83 ? -9.307 -1.858 6.093 1.00 96.44 83 LEU A N 1
ATOM 656 C CA . LEU A 1 83 ? -9.692 -1.168 7.332 1.00 96.44 83 LEU A CA 1
ATOM 657 C C . LEU A 1 83 ? -11.215 -1.143 7.516 1.00 96.44 83 LEU A C 1
ATOM 659 O O . LEU A 1 83 ? -11.699 -1.436 8.610 1.00 96.44 83 LEU A O 1
ATOM 663 N N . GLU A 1 84 ? -11.973 -0.865 6.453 1.00 96.75 84 GLU A N 1
ATOM 664 C CA . GLU A 1 84 ? -13.442 -0.873 6.477 1.00 96.75 84 GLU A CA 1
ATOM 665 C C . GLU A 1 84 ? -14.020 -2.257 6.809 1.00 96.75 84 GLU A C 1
ATOM 667 O O . GLU A 1 84 ? -15.025 -2.367 7.511 1.00 96.75 84 GLU A O 1
ATOM 672 N N . GLN A 1 85 ? -13.347 -3.328 6.381 1.00 93.62 85 GLN A N 1
ATOM 673 C CA . GLN A 1 85 ? -13.691 -4.713 6.728 1.00 93.62 85 GLN A CA 1
ATOM 674 C C . GLN A 1 85 ? -13.316 -5.097 8.174 1.00 93.62 85 GLN A C 1
ATOM 676 O O . GLN A 1 85 ? -13.522 -6.242 8.582 1.00 93.62 85 GLN A O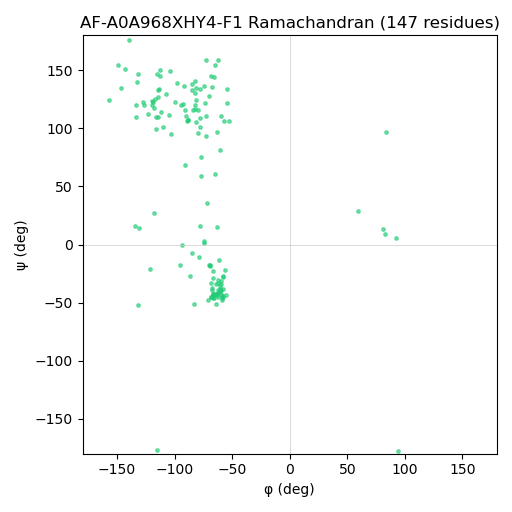 1
ATOM 681 N N . GLY A 1 86 ? -12.766 -4.168 8.963 1.00 94.38 86 GLY A N 1
ATOM 682 C CA . GLY A 1 86 ? -12.335 -4.398 10.343 1.00 94.38 86 GLY A CA 1
ATOM 683 C C . GLY A 1 86 ? -10.960 -5.059 10.466 1.00 94.38 86 GLY A C 1
ATOM 684 O O . GLY A 1 86 ? -10.601 -5.528 11.549 1.00 94.38 86 GLY A O 1
ATOM 685 N N . VAL A 1 87 ? -10.182 -5.113 9.380 1.00 91.94 87 VAL A N 1
ATOM 686 C CA . VAL A 1 87 ? -8.808 -5.628 9.395 1.00 91.94 87 VAL A CA 1
ATOM 687 C C . VAL A 1 87 ? -7.890 -4.603 10.055 1.00 91.94 87 VAL A C 1
ATOM 689 O O . VAL A 1 87 ? -7.939 -3.410 9.766 1.00 91.94 87 VAL A O 1
ATOM 692 N N . VAL A 1 88 ? -6.993 -5.061 10.926 1.00 90.25 88 VAL A N 1
ATOM 693 C CA . VAL A 1 88 ? -5.993 -4.190 11.550 1.00 90.25 88 VAL A CA 1
ATOM 694 C C . VAL A 1 88 ? -4.859 -3.912 10.564 1.00 90.25 88 VAL A C 1
ATOM 696 O O . VAL A 1 88 ? -4.041 -4.797 10.311 1.00 90.25 88 VAL A O 1
ATOM 699 N N . VAL A 1 89 ? -4.764 -2.687 10.044 1.00 93.44 89 VAL A N 1
ATOM 700 C CA . VAL A 1 89 ? -3.747 -2.332 9.040 1.00 93.44 89 VAL A CA 1
ATOM 701 C C . VAL A 1 89 ? -2.644 -1.445 9.620 1.00 93.44 89 VAL A C 1
ATOM 703 O O . VAL A 1 89 ? -2.901 -0.418 10.251 1.00 93.44 89 VAL A O 1
ATOM 706 N N . GLU A 1 90 ? -1.397 -1.840 9.379 1.00 91.69 90 GLU A N 1
ATOM 707 C CA . GLU A 1 90 ? -0.189 -1.094 9.717 1.00 91.69 90 GLU A CA 1
ATOM 708 C C . GLU A 1 90 ? 0.705 -0.946 8.486 1.00 91.69 90 GLU A C 1
ATOM 710 O O . GLU A 1 90 ? 1.103 -1.938 7.881 1.00 91.69 90 GLU A O 1
ATOM 715 N N . LEU A 1 91 ? 1.015 0.296 8.122 1.00 90.69 91 LEU A N 1
ATOM 716 C CA . LEU A 1 91 ? 1.840 0.659 6.978 1.00 90.69 91 LEU A CA 1
ATOM 717 C C . LEU A 1 91 ? 3.099 1.384 7.457 1.00 90.69 91 LEU A C 1
ATOM 719 O O . LEU A 1 91 ? 3.026 2.412 8.129 1.00 90.69 91 LEU A O 1
ATOM 723 N N . MET A 1 92 ? 4.258 0.878 7.055 1.00 87.50 92 MET A N 1
ATOM 724 C CA . MET A 1 92 ? 5.548 1.511 7.266 1.00 87.50 92 MET A CA 1
ATOM 725 C C . MET A 1 92 ? 6.226 1.792 5.925 1.00 87.50 92 MET A C 1
ATOM 727 O O . MET A 1 92 ? 6.449 0.879 5.136 1.00 87.50 92 MET A O 1
ATOM 731 N N . VAL A 1 93 ? 6.578 3.050 5.668 1.00 86.69 93 VAL A N 1
ATOM 732 C CA . VAL A 1 93 ? 7.265 3.452 4.426 1.00 86.69 93 VAL A CA 1
ATOM 733 C C . VAL A 1 93 ? 8.668 3.971 4.710 1.00 86.69 93 VAL A C 1
ATOM 735 O O . VAL A 1 93 ? 8.905 4.582 5.752 1.00 86.69 93 VAL A O 1
ATOM 738 N N . ASP A 1 94 ? 9.610 3.748 3.799 1.00 83.06 94 ASP A N 1
ATOM 739 C CA . ASP A 1 94 ? 10.962 4.298 3.909 1.00 83.06 94 ASP A CA 1
ATOM 740 C C . ASP A 1 94 ? 11.002 5.784 3.511 1.00 83.06 94 ASP A C 1
ATOM 742 O O . ASP A 1 94 ? 10.453 6.198 2.487 1.00 83.06 94 ASP A O 1
ATOM 746 N N . SER A 1 95 ? 11.670 6.610 4.322 1.00 81.69 95 SER A N 1
ATOM 747 C CA . SER A 1 95 ? 11.743 8.056 4.100 1.00 81.69 95 SER A CA 1
ATOM 748 C C . SER A 1 95 ? 12.522 8.446 2.848 1.00 81.69 95 SER A C 1
ATOM 750 O O . SER A 1 95 ? 12.258 9.508 2.298 1.00 81.69 95 SER A O 1
ATOM 752 N N . PHE A 1 96 ? 13.496 7.632 2.431 1.00 79.12 96 PHE A N 1
ATOM 753 C CA . PHE A 1 96 ? 14.350 7.924 1.286 1.00 79.12 96 PHE A CA 1
ATOM 754 C C . PHE A 1 96 ? 13.658 7.513 -0.015 1.00 79.12 96 PHE A C 1
ATOM 756 O O . PHE A 1 96 ? 13.520 8.332 -0.917 1.00 79.12 96 PHE A O 1
ATOM 763 N N . GLY A 1 97 ? 13.162 6.274 -0.093 1.00 74.31 97 GLY A N 1
ATOM 764 C CA . GLY A 1 97 ? 12.445 5.786 -1.276 1.00 74.31 97 GLY A CA 1
ATOM 765 C C . GLY A 1 97 ? 11.070 6.438 -1.482 1.00 74.31 97 GLY A C 1
ATOM 766 O O . GLY A 1 97 ? 10.548 6.416 -2.593 1.00 74.31 97 GLY A O 1
ATOM 767 N N . SER A 1 98 ? 10.501 7.060 -0.441 1.00 82.06 98 SER A N 1
ATOM 768 C CA . SER A 1 98 ? 9.202 7.759 -0.479 1.00 82.06 98 SER A CA 1
ATOM 769 C C . SER A 1 98 ? 9.320 9.258 -0.162 1.00 82.06 98 SER A C 1
ATOM 771 O O . SER A 1 98 ? 8.383 9.861 0.372 1.00 82.06 98 SER A O 1
ATOM 773 N N . ALA A 1 99 ? 10.482 9.862 -0.438 1.00 81.06 99 ALA A N 1
ATOM 774 C CA . ALA A 1 99 ? 10.762 11.267 -0.129 1.00 81.06 99 ALA A CA 1
ATOM 775 C C . ALA A 1 99 ? 9.800 12.241 -0.833 1.00 81.06 99 ALA A C 1
ATOM 777 O O . ALA A 1 99 ? 9.392 13.235 -0.236 1.00 81.06 99 ALA A O 1
ATOM 778 N N . ASP A 1 100 ? 9.382 11.917 -2.060 1.00 84.38 100 ASP A N 1
ATOM 779 C CA . ASP A 1 100 ? 8.478 12.754 -2.861 1.00 84.38 100 ASP A CA 1
ATOM 780 C C . ASP A 1 100 ? 6.999 12.621 -2.452 1.00 84.38 100 ASP A C 1
ATOM 782 O O . ASP A 1 100 ? 6.150 13.415 -2.867 1.00 84.38 100 ASP A O 1
ATOM 786 N N . THR A 1 101 ? 6.668 11.642 -1.605 1.00 87.38 101 THR A N 1
ATOM 787 C CA . THR A 1 101 ? 5.299 11.412 -1.134 1.00 87.38 101 THR A CA 1
ATOM 788 C C . THR A 1 101 ? 5.048 12.196 0.139 1.00 87.38 101 THR A C 1
ATOM 790 O O . THR A 1 101 ? 5.579 11.886 1.210 1.00 87.38 101 THR A O 1
ATOM 793 N N . GLN A 1 102 ? 4.204 13.217 0.020 1.00 89.75 102 GLN A N 1
ATOM 794 C CA . GLN A 1 102 ? 3.851 14.101 1.126 1.00 89.75 102 GLN A CA 1
ATOM 795 C C . GLN A 1 102 ? 3.029 13.362 2.186 1.00 89.75 102 GLN A C 1
ATOM 797 O O . GLN A 1 102 ? 2.165 12.558 1.852 1.00 89.75 102 GLN A O 1
ATOM 802 N N . ASP A 1 103 ? 3.221 13.698 3.464 1.00 88.19 103 ASP A N 1
ATOM 803 C CA . ASP A 1 103 ? 2.503 13.043 4.569 1.00 88.19 103 ASP A CA 1
ATOM 804 C C . ASP A 1 103 ? 0.975 13.148 4.453 1.00 88.19 103 ASP A C 1
ATOM 806 O O . ASP A 1 103 ? 0.273 12.228 4.874 1.00 88.19 103 ASP A O 1
ATOM 810 N N . ARG A 1 104 ? 0.472 14.211 3.804 1.00 93.06 104 ARG A N 1
ATOM 811 C CA . ARG A 1 104 ? -0.961 14.403 3.530 1.00 93.06 104 ARG A CA 1
ATOM 812 C C . ARG A 1 104 ? -1.594 13.265 2.731 1.00 93.06 104 ARG A C 1
ATOM 814 O O . ARG A 1 104 ? -2.782 13.001 2.863 1.00 93.06 104 ARG A O 1
ATOM 821 N N . PHE A 1 105 ? -0.801 12.570 1.917 1.00 94.06 105 PHE A N 1
ATOM 822 C CA . PHE A 1 105 ? -1.259 11.417 1.147 1.00 94.06 105 PHE A CA 1
ATOM 823 C C . PHE A 1 105 ? -1.741 10.274 2.062 1.00 94.06 105 PHE A C 1
ATOM 825 O O . PHE A 1 105 ? -2.668 9.541 1.724 1.00 94.06 105 PHE A O 1
ATOM 832 N N . PHE A 1 106 ? -1.162 10.161 3.261 1.00 95.25 106 PHE A N 1
ATOM 833 C CA . PHE A 1 106 ? -1.505 9.141 4.252 1.00 95.25 106 PHE A CA 1
ATOM 834 C C . PHE A 1 106 ? -2.564 9.613 5.263 1.00 95.25 106 PHE A C 1
ATOM 836 O O . PHE A 1 106 ? -2.928 8.853 6.160 1.00 95.25 106 PHE A O 1
ATOM 843 N N . ASP A 1 107 ? -3.065 10.851 5.167 1.00 95.62 107 ASP A N 1
ATOM 844 C CA . ASP A 1 107 ? -4.014 11.403 6.145 1.00 95.62 107 ASP A CA 1
ATOM 845 C C . ASP A 1 107 ? -5.336 10.640 6.162 1.00 95.62 107 ASP A C 1
ATOM 847 O O . ASP A 1 107 ? -5.822 10.303 7.239 1.00 95.62 107 ASP A O 1
ATOM 851 N N . GLN A 1 108 ? -5.865 10.285 4.989 1.00 95.62 108 GLN A N 1
ATOM 852 C CA . GLN A 1 108 ? -7.082 9.473 4.885 1.00 95.62 108 GLN A CA 1
ATOM 853 C C . GLN A 1 108 ? -6.921 8.097 5.545 1.00 95.62 108 GLN A C 1
ATOM 855 O O . GLN A 1 108 ? -7.805 7.642 6.263 1.00 95.62 108 GLN A O 1
ATOM 860 N N . PHE A 1 109 ? -5.758 7.466 5.375 1.00 97.25 109 PHE A N 1
ATOM 861 C CA . PHE A 1 109 ? -5.457 6.159 5.954 1.00 97.25 109 PHE A CA 1
ATOM 862 C C . PHE A 1 109 ? -5.371 6.222 7.477 1.00 97.25 109 PHE A C 1
ATOM 864 O O . PHE A 1 109 ? -5.962 5.397 8.170 1.00 97.25 109 PHE A O 1
ATOM 871 N N . LYS A 1 110 ? -4.696 7.249 8.007 1.00 96.88 110 LYS A N 1
ATOM 872 C CA . LYS A 1 110 ? -4.647 7.505 9.452 1.00 96.88 110 LYS A CA 1
ATOM 873 C C . LYS A 1 110 ? -6.042 7.798 10.013 1.00 96.88 110 LYS A C 1
ATOM 875 O O . LYS A 1 110 ? -6.386 7.288 11.075 1.00 96.88 110 LYS A O 1
ATOM 880 N N . ALA A 1 111 ? -6.850 8.587 9.303 1.00 97.00 111 ALA A N 1
ATOM 881 C CA . ALA A 1 111 ? -8.215 8.918 9.709 1.00 97.00 111 ALA A CA 1
ATOM 882 C C . ALA A 1 111 ? -9.139 7.687 9.740 1.00 97.00 111 ALA A C 1
ATOM 884 O O . ALA A 1 111 ? -9.981 7.587 10.628 1.00 97.00 111 ALA A O 1
ATOM 885 N N . ALA A 1 112 ? -8.934 6.726 8.835 1.00 97.12 112 ALA A N 1
ATOM 886 C CA . ALA A 1 112 ? -9.633 5.440 8.811 1.00 97.12 112 ALA A CA 1
ATOM 887 C C . ALA A 1 112 ? -9.160 4.444 9.897 1.00 97.12 112 ALA A C 1
ATOM 889 O O . ALA A 1 112 ? -9.632 3.312 9.946 1.00 97.12 112 ALA A O 1
ATOM 890 N N . GLY A 1 113 ? -8.232 4.840 10.780 1.00 96.94 113 GLY A N 1
ATOM 891 C CA . GLY A 1 113 ? -7.717 3.998 11.868 1.00 96.94 113 GLY A CA 1
ATOM 892 C C . GLY A 1 113 ? -6.464 3.191 11.516 1.00 96.94 113 GLY A C 1
ATOM 893 O O . GLY A 1 113 ? -5.993 2.399 12.336 1.00 96.94 113 GLY A O 1
ATOM 894 N N . GLY A 1 114 ? -5.892 3.401 10.329 1.00 97.19 114 GLY A N 1
ATOM 895 C CA . GLY A 1 114 ? -4.637 2.789 9.913 1.00 97.19 114 GLY A CA 1
ATOM 896 C C . GLY A 1 114 ? -3.441 3.295 10.719 1.00 97.19 114 GLY A C 1
ATOM 897 O O . GLY A 1 114 ? -3.273 4.496 10.945 1.00 97.19 114 GLY A O 1
ATOM 898 N N . ARG A 1 115 ? -2.560 2.380 11.137 1.00 96.19 115 ARG A N 1
ATOM 899 C CA . ARG A 1 115 ? -1.297 2.744 11.796 1.00 96.19 115 ARG A CA 1
ATOM 900 C C . ARG A 1 115 ? -0.248 3.062 10.742 1.00 96.19 115 ARG A C 1
ATOM 902 O O . ARG A 1 115 ? 0.137 2.179 9.986 1.00 96.19 115 ARG A O 1
ATOM 909 N N . PHE A 1 116 ? 0.223 4.303 10.689 1.00 93.69 116 PHE A N 1
ATOM 910 C CA . PHE A 1 116 ? 1.237 4.728 9.725 1.00 93.69 116 PHE A CA 1
ATOM 911 C C . PHE A 1 116 ? 2.542 5.115 10.416 1.00 93.69 116 PHE A C 1
ATOM 913 O O . PHE A 1 116 ? 2.532 5.905 11.358 1.00 93.69 116 PHE A O 1
ATOM 920 N N . ASN A 1 117 ? 3.661 4.609 9.902 1.00 89.38 117 ASN A N 1
ATOM 921 C CA . ASN A 1 117 ? 5.003 4.983 10.328 1.00 89.38 117 ASN A CA 1
ATOM 922 C C . ASN A 1 117 ? 5.893 5.287 9.118 1.00 89.38 117 ASN A C 1
ATOM 924 O O . ASN A 1 117 ? 5.797 4.650 8.071 1.00 89.38 117 ASN A O 1
ATOM 928 N N . ARG A 1 118 ? 6.823 6.229 9.282 1.00 85.56 118 ARG A N 1
ATOM 929 C CA . ARG A 1 118 ? 7.878 6.487 8.299 1.00 85.56 118 ARG A CA 1
ATOM 930 C C . ARG A 1 118 ? 9.216 6.076 8.904 1.00 85.56 118 ARG A C 1
ATOM 932 O O . ARG A 1 118 ? 9.660 6.664 9.889 1.00 85.56 118 ARG A O 1
ATOM 939 N N . PHE A 1 119 ? 9.846 5.055 8.335 1.00 80.50 119 PHE A N 1
ATOM 940 C CA . PHE A 1 119 ? 11.181 4.630 8.731 1.00 80.50 119 PHE A CA 1
ATOM 941 C C . PHE A 1 119 ? 12.199 5.641 8.203 1.00 80.50 119 PHE A C 1
ATOM 943 O O . PHE A 1 119 ? 12.260 5.876 6.998 1.00 80.50 119 PHE A O 1
ATOM 950 N N . SER A 1 120 ? 12.988 6.249 9.093 1.00 69.06 120 SER A N 1
ATOM 951 C CA . SER A 1 120 ? 14.070 7.154 8.702 1.00 69.06 120 SER A CA 1
ATOM 952 C C . SER A 1 120 ? 15.423 6.629 9.176 1.00 69.06 120 SER A C 1
ATOM 954 O O . SER A 1 120 ? 15.667 6.404 10.365 1.00 69.06 120 SER A O 1
ATOM 956 N N . SER A 1 121 ? 16.333 6.433 8.223 1.00 54.84 121 SER A N 1
ATOM 957 C CA . SER A 1 121 ? 17.756 6.327 8.520 1.00 54.84 121 SER A CA 1
ATOM 958 C C . SER A 1 121 ? 18.236 7.734 8.866 1.00 54.84 121 SER A C 1
ATOM 960 O O . SER A 1 121 ? 18.286 8.620 8.014 1.00 54.84 121 SER A O 1
ATOM 962 N N . ARG A 1 122 ? 18.571 7.971 10.138 1.00 54.44 122 ARG A N 1
ATOM 963 C CA . ARG A 1 122 ? 19.343 9.164 10.514 1.00 54.44 122 ARG A CA 1
ATOM 964 C C . ARG A 1 122 ? 20.619 9.169 9.664 1.00 54.44 122 ARG A C 1
ATOM 966 O O . ARG A 1 122 ? 21.277 8.135 9.581 1.00 54.44 122 ARG A O 1
ATOM 973 N N . TRP A 1 123 ? 20.978 10.315 9.083 1.00 50.31 123 TRP A N 1
ATOM 974 C CA . TRP A 1 123 ? 22.236 10.528 8.352 1.00 50.31 1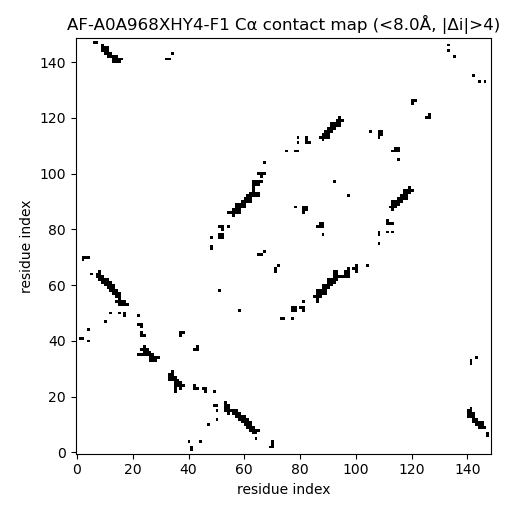23 TRP A CA 1
ATOM 975 C C . TRP A 1 123 ? 23.447 10.301 9.279 1.00 50.31 123 TRP A C 1
ATOM 977 O O . TRP A 1 123 ? 23.987 11.236 9.862 1.00 50.31 123 TRP A O 1
ATOM 987 N N . ASN A 1 124 ? 23.851 9.051 9.487 1.00 55.66 124 ASN A N 1
ATOM 9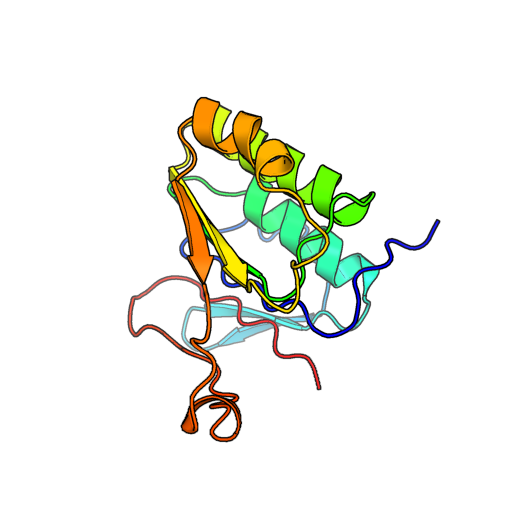88 C CA . ASN A 1 124 ? 25.047 8.663 10.234 1.00 55.66 124 ASN A CA 1
ATOM 989 C C . ASN A 1 124 ? 25.749 7.487 9.531 1.00 55.66 124 ASN A C 1
ATOM 991 O O . ASN A 1 124 ? 25.245 6.979 8.538 1.00 55.66 124 ASN A O 1
ATOM 995 N N . MET A 1 125 ? 26.913 7.044 10.021 1.00 49.75 125 MET A N 1
ATOM 996 C CA . MET A 1 125 ? 27.742 6.008 9.369 1.00 49.75 125 MET A CA 1
ATOM 997 C C . MET A 1 125 ? 27.006 4.672 9.106 1.00 49.75 125 MET A C 1
ATOM 999 O O . MET A 1 125 ? 27.376 3.938 8.191 1.00 49.75 125 MET A O 1
ATOM 1003 N N . GLY A 1 126 ? 25.914 4.384 9.831 1.00 50.62 126 GLY A N 1
ATOM 1004 C CA . GLY A 1 126 ? 25.005 3.264 9.543 1.00 50.62 126 GLY A CA 1
ATOM 1005 C C . GLY A 1 126 ? 24.313 3.354 8.174 1.00 50.62 126 GLY A C 1
ATOM 1006 O O . GLY A 1 126 ? 23.790 2.359 7.689 1.00 50.62 126 GLY A O 1
ATOM 1007 N N . TYR A 1 127 ? 24.372 4.513 7.513 1.00 48.66 127 TYR A N 1
ATOM 1008 C CA . TYR A 1 127 ? 23.930 4.755 6.138 1.00 48.66 127 TYR A CA 1
ATOM 1009 C C . TYR A 1 127 ? 24.665 3.891 5.101 1.00 48.66 127 TYR A C 1
ATOM 1011 O O . TYR A 1 127 ? 24.071 3.520 4.087 1.00 48.66 127 TYR A O 1
ATOM 1019 N N . PHE A 1 128 ? 25.937 3.556 5.355 1.00 45.91 128 PHE A N 1
ATOM 1020 C CA . PHE A 1 128 ? 26.760 2.719 4.472 1.00 45.91 128 PHE A CA 1
ATOM 1021 C C . PHE A 1 128 ? 26.759 1.241 4.871 1.00 45.91 128 PHE A C 1
ATOM 1023 O O . PHE A 1 128 ? 27.070 0.384 4.049 1.00 45.91 128 PHE A O 1
ATOM 1030 N N . ILE A 1 129 ? 26.351 0.923 6.102 1.00 46.31 129 ILE A N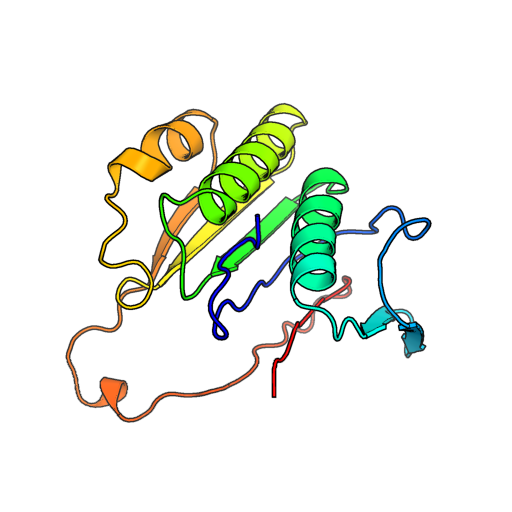 1
ATOM 1031 C CA . ILE A 1 129 ? 26.104 -0.453 6.541 1.00 46.31 129 ILE A CA 1
ATOM 1032 C C . ILE A 1 129 ? 24.633 -0.761 6.261 1.00 46.31 129 ILE A C 1
ATOM 1034 O O . ILE A 1 129 ? 23.806 -0.878 7.164 1.00 46.31 129 ILE A O 1
ATOM 1038 N N . ARG A 1 130 ? 24.278 -0.849 4.975 1.00 49.50 130 ARG A N 1
ATOM 1039 C CA . ARG A 1 130 ? 22.942 -1.307 4.594 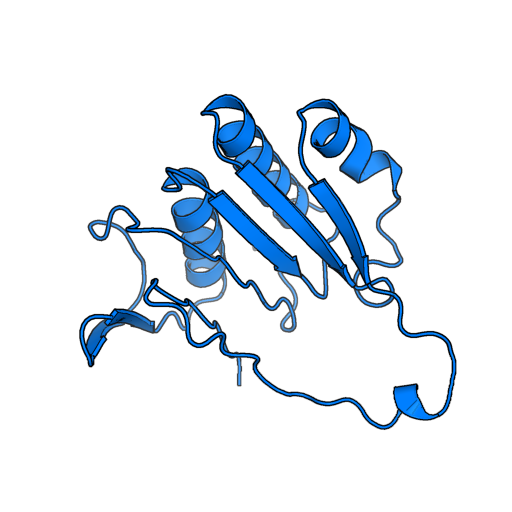1.00 49.50 130 ARG A CA 1
ATOM 1040 C C . ARG A 1 130 ? 22.900 -2.810 4.724 1.00 49.50 130 ARG A C 1
ATOM 1042 O O . ARG A 1 130 ? 23.380 -3.558 3.877 1.00 49.50 130 ARG A O 1
ATOM 1049 N N . ASN A 1 131 ? 22.307 -3.236 5.823 1.00 38.16 131 ASN A N 1
ATOM 1050 C CA . ASN A 1 131 ? 21.858 -4.594 5.977 1.00 38.16 131 ASN A CA 1
ATOM 1051 C C . ASN A 1 131 ? 20.761 -4.857 4.929 1.00 38.16 131 ASN A C 1
ATOM 1053 O O . ASN A 1 131 ? 19.602 -4.523 5.150 1.00 38.16 131 ASN A O 1
ATOM 1057 N N . HIS A 1 132 ? 21.116 -5.454 3.789 1.00 51.38 132 HIS A N 1
ATOM 1058 C CA . HIS A 1 132 ? 20.167 -6.041 2.831 1.00 51.38 132 HIS A CA 1
ATOM 1059 C C . HIS A 1 132 ? 19.558 -7.346 3.390 1.00 51.38 132 HIS A C 1
ATOM 1061 O O . HIS A 1 132 ? 19.354 -8.319 2.664 1.00 51.38 132 HIS A O 1
ATOM 1067 N N . GLN A 1 133 ? 19.311 -7.415 4.704 1.00 38.91 133 GLN A N 1
ATOM 1068 C CA . GLN A 1 133 ? 18.714 -8.593 5.313 1.00 38.91 133 GLN A CA 1
ATOM 1069 C C . GLN A 1 133 ? 17.212 -8.596 5.099 1.00 38.91 133 GLN A C 1
ATOM 1071 O O . GLN A 1 133 ? 16.457 -7.786 5.632 1.00 38.91 133 GLN A O 1
ATOM 1076 N N . LYS A 1 134 ? 16.820 -9.616 4.349 1.00 43.41 134 LYS A N 1
ATOM 1077 C CA . LYS A 1 134 ? 15.512 -10.248 4.353 1.00 43.41 134 LYS A CA 1
ATOM 1078 C C . LYS A 1 134 ? 15.176 -10.628 5.800 1.00 43.41 134 LYS A C 1
ATOM 1080 O O . LYS A 1 134 ? 15.797 -11.534 6.354 1.00 43.41 134 LYS A O 1
ATOM 1085 N N . SER A 1 135 ? 14.265 -9.909 6.448 1.00 39.69 135 SER A N 1
ATOM 1086 C CA . SER A 1 135 ? 13.839 -10.259 7.801 1.00 39.69 135 SER A CA 1
ATOM 1087 C C . SER A 1 135 ? 12.779 -11.358 7.720 1.00 39.69 135 SER A C 1
ATOM 1089 O O . SER A 1 135 ? 11.819 -11.281 6.961 1.00 39.69 135 SER A O 1
ATOM 1091 N N . SER A 1 136 ? 12.959 -12.426 8.490 1.00 33.94 136 SER A N 1
ATOM 1092 C CA . SER A 1 136 ? 11.950 -13.467 8.685 1.00 33.94 136 SER A CA 1
ATOM 1093 C C . SER A 1 136 ? 11.612 -13.522 10.169 1.00 33.94 136 SER A C 1
ATOM 1095 O O . SER A 1 136 ? 12.500 -13.753 10.989 1.00 33.94 136 SER A O 1
ATOM 1097 N N . SER A 1 137 ? 10.347 -13.294 10.524 1.00 34.03 137 SER A N 1
ATOM 1098 C CA . SER A 1 137 ? 9.865 -13.484 11.896 1.00 34.03 137 SER A CA 1
ATOM 1099 C C . SER A 1 137 ? 9.548 -14.969 12.142 1.00 34.03 137 SER A C 1
ATOM 1101 O O . SER A 1 137 ? 8.985 -15.609 11.255 1.00 34.03 137 SER A O 1
ATOM 1103 N N . PRO A 1 138 ? 9.850 -15.538 13.324 1.00 29.73 138 PRO A N 1
ATOM 1104 C CA . PRO A 1 138 ? 9.646 -16.959 13.629 1.00 29.73 138 PRO A CA 1
ATOM 1105 C C . PRO A 1 138 ? 8.184 -17.341 13.949 1.00 29.73 138 PRO A C 1
ATOM 1107 O O . PRO A 1 138 ? 7.926 -18.398 14.525 1.00 29.73 138 PRO A O 1
ATOM 1110 N N . THR A 1 139 ? 7.198 -16.499 13.630 1.00 29.69 139 THR A N 1
ATOM 1111 C CA . THR A 1 139 ? 5.792 -16.772 13.965 1.00 29.69 139 THR A CA 1
ATOM 1112 C C . THR A 1 139 ? 5.123 -17.658 12.907 1.00 29.69 139 THR A C 1
ATOM 1114 O O . THR A 1 139 ? 5.300 -17.447 11.713 1.00 29.69 139 THR A O 1
ATOM 1117 N N . LYS A 1 140 ? 4.324 -18.643 13.350 1.00 29.42 140 LYS A N 1
ATOM 1118 C CA . LYS A 1 140 ? 3.593 -19.645 12.542 1.00 29.42 140 LYS A CA 1
ATOM 1119 C C . LYS A 1 140 ? 2.498 -19.054 11.631 1.00 29.42 140 LYS A C 1
ATOM 1121 O O . LYS A 1 140 ? 1.324 -19.377 11.799 1.00 29.42 140 LYS A O 1
ATOM 1126 N N . LYS A 1 141 ? 2.843 -18.171 10.698 1.00 35.78 141 LYS A N 1
ATOM 1127 C CA . LYS A 1 141 ? 1.911 -17.589 9.725 1.00 35.78 141 LYS A CA 1
ATOM 1128 C C . LYS A 1 141 ? 2.607 -17.419 8.379 1.00 35.78 141 LYS A C 1
ATOM 1130 O O . LYS A 1 141 ? 3.829 -17.304 8.327 1.00 35.78 141 LYS A O 1
ATOM 1135 N N . ALA A 1 142 ? 1.832 -17.482 7.298 1.00 36.69 142 ALA A N 1
ATOM 1136 C CA . ALA A 1 142 ? 2.343 -17.338 5.941 1.00 36.69 142 ALA A CA 1
ATOM 1137 C C . ALA A 1 142 ? 3.130 -16.024 5.820 1.00 36.69 142 ALA A C 1
ATOM 1139 O O . ALA A 1 142 ? 2.610 -14.951 6.118 1.00 36.69 142 ALA A O 1
ATOM 1140 N N . LEU A 1 143 ? 4.400 -16.141 5.437 1.00 38.41 143 LEU A N 1
ATOM 1141 C CA . LEU A 1 143 ? 5.297 -15.028 5.169 1.00 38.41 143 LEU A CA 1
ATOM 1142 C C . LEU A 1 143 ? 5.534 -15.020 3.664 1.00 38.41 143 LEU A C 1
ATOM 1144 O O . LEU A 1 143 ? 6.331 -15.814 3.164 1.00 38.41 143 LEU A O 1
ATOM 1148 N N . LEU A 1 144 ? 4.863 -14.131 2.935 1.00 39.44 144 LEU A N 1
ATOM 1149 C CA . LEU A 1 144 ? 5.289 -13.856 1.572 1.00 39.44 144 LEU A CA 1
ATOM 1150 C C . LEU A 1 144 ? 6.448 -12.863 1.640 1.00 39.44 144 LEU A C 1
ATOM 1152 O O . LEU A 1 144 ? 6.262 -11.686 1.929 1.00 39.44 144 LEU A O 1
ATOM 1156 N N . SER A 1 145 ? 7.658 -13.360 1.401 1.00 35.59 145 SER A N 1
ATOM 1157 C CA . SER A 1 145 ? 8.829 -12.523 1.172 1.00 35.59 145 SER A CA 1
ATOM 1158 C C . SER A 1 145 ? 9.113 -12.520 -0.323 1.00 35.59 145 SER A C 1
ATOM 1160 O O . SER A 1 145 ? 9.759 -13.433 -0.845 1.00 35.59 145 SER A O 1
ATOM 1162 N N . VAL A 1 146 ? 8.596 -11.508 -1.021 1.00 36.62 146 VAL A N 1
ATOM 1163 C CA . VAL A 1 146 ? 8.935 -11.265 -2.426 1.00 36.62 146 VAL A CA 1
ATOM 1164 C C . VAL A 1 146 ? 10.362 -10.717 -2.453 1.00 36.62 146 VAL A C 1
ATOM 1166 O O . VAL A 1 146 ? 10.594 -9.531 -2.243 1.00 36.62 146 VAL A O 1
ATOM 1169 N N . ALA A 1 147 ? 11.338 -11.606 -2.631 1.00 26.14 147 ALA A N 1
ATOM 1170 C CA . ALA A 1 147 ? 12.716 -11.217 -2.903 1.00 26.14 147 ALA A CA 1
ATOM 1171 C C . ALA A 1 147 ? 12.904 -11.134 -4.416 1.00 26.14 147 ALA A C 1
ATOM 1173 O O . ALA A 1 147 ? 12.774 -12.139 -5.112 1.00 26.14 147 ALA A O 1
ATOM 1174 N N . ILE A 1 148 ? 13.187 -9.930 -4.901 1.00 29.86 148 ILE A N 1
ATOM 1175 C CA . ILE A 1 148 ? 13.566 -9.666 -6.287 1.00 29.86 148 ILE A CA 1
ATOM 1176 C C . ILE A 1 148 ? 15.084 -9.894 -6.386 1.00 29.86 148 ILE A C 1
ATOM 1178 O O . ILE A 1 148 ? 15.824 -9.460 -5.502 1.00 29.86 148 ILE A O 1
ATOM 1182 N N . THR A 1 149 ? 15.529 -10.632 -7.406 1.00 25.69 149 THR A N 1
ATOM 1183 C CA . THR A 1 149 ? 16.927 -10.629 -7.881 1.00 25.69 149 THR A CA 1
ATOM 1184 C C . THR A 1 149 ? 17.016 -9.703 -9.078 1.00 25.69 149 THR A C 1
ATOM 1186 O O . THR A 1 149 ? 16.049 -9.723 -9.874 1.00 25.69 149 THR A O 1
#

pLDDT: mean 71.99, std 22.52, range [25.69, 97.88]

Sequence (149 aa):
MVAHIDYASYFYIMDIRPPTDNMPGQHFHVGGHDLYLVSDPQNRFDAVLLLIGGARHSVQMFSYMFRDDDSGRQVMAALLDALEQGVVVELMVDSFGSADTQDRFFDQFKAAGGRFNRFSSRWNMGYFIRNHQKSSSPTKKALLSVAIT

Radius of gyration: 15.39 Å; Cα contacts (8 Å, |Δi|>4): 224; chains: 1; bounding box: 41×42×33 Å

Solvent-accessible surface area (backbone atoms only — not comparable to full-atom values): 8936 Å² total; per-residue (Å²): 135,81,74,86,74,66,99,63,57,44,50,44,47,52,44,45,79,46,73,72,90,76,59,56,56,53,77,44,82,54,97,95,34,84,43,62,54,53,87,51,72,65,51,43,50,52,38,52,51,49,46,44,65,34,38,76,58,29,41,39,35,41,27,34,52,51,48,92,45,75,59,38,47,53,51,50,50,36,53,48,56,29,32,75,73,67,22,49,40,35,42,34,36,27,45,76,59,19,59,88,39,59,73,73,77,48,45,65,45,45,75,65,67,33,46,77,47,71,49,70,83,68,99,47,79,65,68,77,62,68,75,86,68,83,84,78,78,95,61,100,54,50,72,58,74,69,76,81,131

Foldseek 3Di:
DDDPPDPFWWWKWWDFPFPPPDQDADWDQDPNAIAHDDDDPVSVLVNLLSRLQRGDAETATETAAQEPDPSNVSNLVSNLVSLVNVHAYEYEYECVNHVVPDPVVCPVVVVSVYHYYYDYDDPDPCVVVDPPDDDDDPDPHHIHGPDDD

Secondary structure (DSSP, 8-state):
------TT-PPP-B-----GGG--SEEEEETTEEEEE--SHHHHHHHHHHHHHT-SSEEEEEES---SSHHHHHHHHHHHHHHHTT-EEEEEEETTTTTTS-GGGGHHHHHTT-EEEEE---SSGGGT----------SSS-B------

Nearest PDB structures (foldseek):
  6jly-assembly1_A  TM=5.424E-01  e=1.927E-01  Schizosaccharomyces pombe 972h-
  7kmt-assembly1_A  TM=4.062E-01  e=9.696E-02  Saccharomyces cerevisiae
  1e5d-assembly1_B  TM=3.848E-01  e=1.253E+00  Megalodesulfovibrio gigas
  5wc1-assembly1_A  TM=3.896E-01  e=1.823E+00  Caenorhabditis elegans
  8b5o-assembly4_D  TM=4.640E-01  e=4.367E+00  Mycobacterium marinum

Mean predicted aligned error: 10.53 Å